Protein AF-A0A5K1FX35-F1 (afdb_monomer)

Mean predicted aligned error: 10.51 Å

Solvent-accessible surface area (backbone atoms only — not comparable to full-atom values): 4772 Å² total; per-residue (Å²): 115,70,66,62,54,54,51,54,52,52,52,52,51,53,50,53,68,62,55,68,74,75,69,78,76,85,85,73,93,70,63,57,69,59,52,52,52,50,56,52,50,54,63,62,43,88,63,69,27,76,67,62,97,82,61,86,54,86,91,64,70,67,37,68,82,64,73,73,75,78,80,123

Foldseek 3Di:
DVVVVVVVVVVVVVVVVVVVVPDPDPDDDDPVVVVVVVVVLVVLVVDAAARDPPRPPVPDGHHCPCPPVPPD

Organism: NCBI:txid210225

Structure (mmCIF, N/CA/C/O backbone):
data_AF-A0A5K1FX35-F1
#
_entry.id   AF-A0A5K1FX35-F1
#
loop_
_atom_site.group_PDB
_atom_site.id
_atom_site.type_symbol
_atom_site.label_atom_id
_atom_site.label_alt_id
_atom_site.label_comp_id
_atom_site.label_asym_id
_atom_site.label_entity_id
_atom_site.label_seq_id
_atom_site.pdbx_PDB_ins_code
_atom_site.Cartn_x
_atom_site.Cartn_y
_atom_site.Cartn_z
_atom_site.occupancy
_atom_site.B_iso_or_equiv
_atom_site.auth_seq_id
_atom_site.auth_comp_id
_atom_site.auth_asym_id
_atom_site.auth_atom_id
_atom_site.pdbx_PDB_model_num
ATOM 1 N N . MET A 1 1 ? 57.441 -0.461 -32.594 1.00 63.50 1 MET A N 1
ATOM 2 C CA . MET A 1 1 ? 56.275 0.458 -32.602 1.00 63.50 1 MET A CA 1
ATOM 3 C C . MET A 1 1 ? 54.973 -0.211 -33.040 1.00 63.50 1 MET A C 1
ATOM 5 O O . MET A 1 1 ? 53.972 -0.013 -32.374 1.00 63.50 1 MET A O 1
ATOM 9 N N . THR A 1 2 ? 54.951 -1.043 -34.085 1.00 81.69 2 THR A N 1
ATOM 10 C CA . THR A 1 2 ? 53.714 -1.666 -34.606 1.00 81.69 2 THR A CA 1
ATOM 11 C C . THR A 1 2 ? 53.072 -2.711 -33.680 1.00 81.69 2 THR A C 1
ATOM 13 O O . THR A 1 2 ? 51.850 -2.768 -33.592 1.00 81.69 2 THR A O 1
ATOM 16 N N . PHE A 1 3 ? 53.865 -3.505 -32.951 1.00 82.69 3 PHE A N 1
ATOM 17 C CA . PHE A 1 3 ? 53.352 -4.508 -32.002 1.00 82.69 3 PHE A CA 1
ATOM 18 C C . PHE A 1 3 ? 52.612 -3.875 -30.813 1.00 82.69 3 PHE A C 1
ATOM 20 O O . PHE A 1 3 ? 51.492 -4.265 -30.505 1.00 82.69 3 PHE A O 1
ATOM 27 N N . ALA A 1 4 ? 53.200 -2.841 -30.201 1.00 83.94 4 ALA A N 1
ATOM 28 C CA . ALA A 1 4 ? 52.594 -2.126 -29.077 1.00 83.94 4 ALA A CA 1
ATOM 29 C C . ALA A 1 4 ? 51.261 -1.465 -29.466 1.00 83.94 4 ALA A C 1
ATOM 31 O O . ALA A 1 4 ? 50.286 -1.564 -28.730 1.00 83.94 4 ALA A O 1
ATOM 32 N N . VAL A 1 5 ? 51.185 -0.864 -30.659 1.00 84.19 5 VAL A N 1
ATOM 33 C CA . VAL A 1 5 ? 49.948 -0.251 -31.172 1.00 84.19 5 VAL A CA 1
ATOM 34 C C . VAL A 1 5 ? 48.853 -1.302 -31.415 1.00 84.19 5 VAL A C 1
ATOM 36 O O . VAL A 1 5 ? 47.688 -1.060 -31.104 1.00 84.19 5 VAL A O 1
ATOM 39 N N . ARG A 1 6 ? 49.206 -2.499 -31.904 1.00 86.00 6 ARG A N 1
ATOM 40 C CA . ARG A 1 6 ? 48.255 -3.614 -32.090 1.00 86.00 6 ARG A CA 1
ATOM 41 C C . ARG A 1 6 ? 47.761 -4.209 -30.767 1.00 86.00 6 ARG A C 1
ATOM 43 O O . ARG A 1 6 ? 46.597 -4.572 -30.660 1.00 86.00 6 ARG A O 1
ATOM 50 N N . LEU A 1 7 ? 48.623 -4.272 -29.754 1.00 88.69 7 LEU A N 1
ATOM 51 C CA . LEU A 1 7 ? 48.251 -4.752 -28.422 1.00 88.69 7 LEU A CA 1
ATOM 52 C C . LEU A 1 7 ? 47.313 -3.768 -27.708 1.00 88.69 7 LEU A C 1
ATOM 54 O O . LEU A 1 7 ? 46.294 -4.176 -27.159 1.00 88.69 7 LEU A O 1
ATOM 58 N N . LEU A 1 8 ? 47.621 -2.470 -27.760 1.00 89.62 8 LEU A N 1
ATOM 59 C C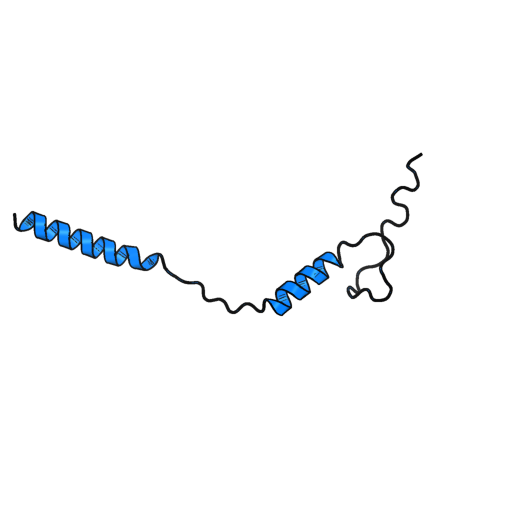A . LEU A 1 8 ? 46.791 -1.431 -27.143 1.00 89.62 8 LEU A CA 1
ATOM 60 C C . LEU A 1 8 ? 45.405 -1.340 -27.790 1.00 89.62 8 LEU A C 1
ATOM 62 O O . LEU A 1 8 ? 44.407 -1.201 -27.089 1.00 89.62 8 LEU A O 1
ATOM 66 N N . THR A 1 9 ? 45.330 -1.473 -29.115 1.00 86.56 9 THR A N 1
ATOM 67 C CA . THR A 1 9 ? 44.044 -1.495 -29.831 1.00 86.56 9 THR A CA 1
ATOM 68 C C . THR A 1 9 ? 43.220 -2.740 -29.500 1.00 86.56 9 THR A C 1
ATOM 70 O O . THR A 1 9 ? 42.022 -2.615 -29.262 1.00 86.56 9 THR A O 1
ATOM 73 N N . ALA A 1 10 ? 43.838 -3.922 -29.388 1.00 90.81 10 ALA A N 1
ATOM 74 C CA . ALA A 1 10 ? 43.141 -5.141 -28.967 1.00 90.81 10 ALA A CA 1
ATOM 75 C C . ALA A 1 10 ? 42.584 -5.043 -27.534 1.00 90.81 10 ALA A C 1
ATOM 77 O O . ALA A 1 10 ? 41.452 -5.452 -27.283 1.00 90.81 10 ALA A O 1
ATOM 78 N N . LEU A 1 11 ? 43.346 -4.453 -26.606 1.00 91.00 11 LEU A N 1
ATOM 79 C CA . LEU A 1 11 ? 42.901 -4.234 -25.226 1.00 91.00 11 LEU A CA 1
ATOM 80 C C . LEU A 1 11 ? 41.766 -3.204 -25.136 1.00 91.00 11 LEU A C 1
ATOM 82 O O . LEU A 1 11 ? 40.821 -3.412 -24.379 1.00 91.00 11 LEU A O 1
ATOM 86 N N . ALA A 1 12 ? 41.813 -2.134 -25.934 1.00 89.69 12 ALA A N 1
ATOM 87 C CA . ALA A 1 12 ? 40.736 -1.146 -25.998 1.00 89.69 12 ALA A CA 1
ATOM 88 C C . ALA A 1 12 ? 39.425 -1.748 -26.539 1.00 89.69 12 ALA A C 1
ATOM 90 O O . ALA A 1 12 ? 38.354 -1.460 -26.011 1.00 89.69 12 ALA A O 1
ATOM 91 N N . LEU A 1 13 ? 39.506 -2.625 -27.547 1.00 88.00 13 LEU A N 1
ATOM 92 C CA . LEU A 1 13 ? 38.342 -3.337 -28.084 1.00 88.00 13 LEU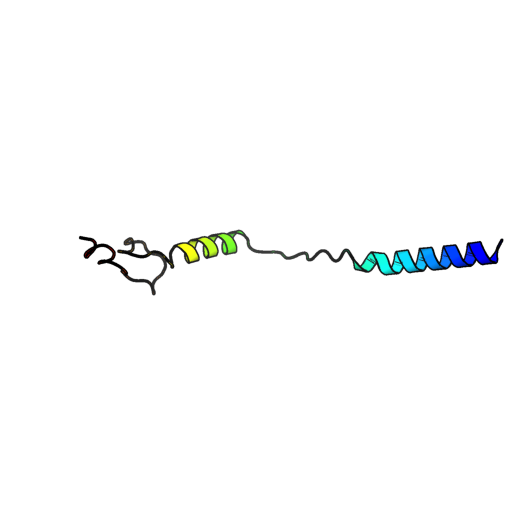 A CA 1
ATOM 93 C C . LEU A 1 13 ? 37.773 -4.349 -27.082 1.00 88.00 13 LEU A C 1
ATOM 95 O O . LEU A 1 13 ? 36.559 -4.429 -26.922 1.00 88.00 13 LEU A O 1
ATOM 99 N N . ALA A 1 14 ? 38.634 -5.079 -26.366 1.00 86.56 14 ALA A N 1
ATOM 100 C CA . ALA A 1 14 ? 38.199 -5.982 -25.302 1.00 86.56 14 ALA A CA 1
ATOM 101 C C . ALA A 1 14 ? 37.509 -5.223 -24.152 1.00 86.56 14 ALA A C 1
ATOM 103 O O . ALA A 1 14 ? 36.484 -5.674 -23.648 1.00 86.56 14 ALA A O 1
ATOM 104 N N . TRP A 1 15 ? 38.027 -4.048 -23.777 1.00 83.44 15 TRP A N 1
ATOM 105 C CA . TRP A 1 15 ? 37.410 -3.179 -22.772 1.00 83.44 15 TRP A CA 1
ATOM 106 C C . TRP A 1 15 ? 36.033 -2.665 -23.210 1.00 83.44 15 TRP A C 1
ATOM 108 O O . TRP A 1 15 ? 35.096 -2.693 -22.416 1.00 83.44 15 TRP A O 1
ATOM 118 N N . LEU A 1 16 ? 35.889 -2.267 -24.479 1.00 79.88 16 LEU A N 1
ATOM 119 C CA . LEU A 1 16 ? 34.610 -1.825 -25.042 1.00 79.88 16 LEU A CA 1
ATOM 120 C C . LEU A 1 16 ? 33.547 -2.936 -24.951 1.00 79.88 16 LEU A C 1
ATOM 122 O O . LEU A 1 16 ? 32.466 -2.709 -24.414 1.00 79.88 16 LEU A O 1
ATOM 126 N N . VAL A 1 17 ? 33.897 -4.159 -25.364 1.00 79.62 17 VAL A N 1
ATOM 127 C CA . VAL A 1 17 ? 32.994 -5.327 -25.335 1.00 79.62 17 VAL A CA 1
ATOM 128 C C . VAL A 1 17 ? 32.582 -5.710 -23.906 1.00 79.62 17 VAL A C 1
ATOM 130 O O . VAL A 1 17 ? 31.442 -6.104 -23.674 1.00 79.62 17 VAL A O 1
ATOM 133 N N . VAL A 1 18 ? 33.482 -5.572 -22.927 1.00 79.81 18 VAL A N 1
ATOM 134 C CA . VAL A 1 18 ? 33.171 -5.834 -21.509 1.00 79.81 18 VAL A CA 1
ATOM 135 C C . VAL A 1 18 ? 32.321 -4.711 -20.893 1.00 79.81 18 VAL A C 1
ATOM 137 O O . VAL A 1 18 ? 31.535 -4.965 -19.979 1.00 79.81 18 VAL A O 1
ATOM 140 N N . SER A 1 19 ? 32.434 -3.476 -21.392 1.00 71.69 19 SER A N 1
ATOM 141 C CA . SER A 1 19 ? 31.720 -2.314 -20.843 1.00 71.69 19 SER A CA 1
ATOM 142 C C . SER A 1 19 ? 30.222 -2.271 -21.178 1.00 71.69 19 SER A C 1
ATOM 144 O O . SER A 1 19 ? 29.442 -1.760 -20.374 1.00 71.69 19 SER A O 1
ATOM 146 N N . ASP A 1 20 ? 29.794 -2.891 -22.283 1.00 62.69 20 ASP A N 1
ATOM 147 C CA . ASP A 1 20 ? 28.386 -2.899 -22.720 1.00 62.69 20 ASP A CA 1
ATOM 148 C C . ASP A 1 20 ? 27.459 -3.722 -21.801 1.00 62.69 20 ASP A C 1
ATOM 150 O O . ASP A 1 20 ? 26.239 -3.565 -21.825 1.00 62.69 20 ASP A O 1
ATOM 154 N N . SER A 1 21 ? 28.023 -4.571 -20.935 1.00 65.38 21 SER A N 1
ATOM 155 C CA . SER A 1 21 ? 27.260 -5.436 -20.019 1.00 65.38 21 SER A CA 1
ATOM 156 C C . SER A 1 21 ? 26.757 -4.727 -18.750 1.00 65.38 21 SER A C 1
ATOM 158 O O . SER A 1 21 ? 26.057 -5.342 -17.949 1.00 65.38 21 SER A O 1
ATOM 160 N N . TRP A 1 22 ? 27.101 -3.450 -18.539 1.00 66.88 22 TRP A N 1
ATOM 161 C CA . TRP A 1 22 ? 26.785 -2.715 -17.302 1.00 66.88 22 TRP A CA 1
ATOM 162 C C . TRP A 1 22 ? 25.518 -1.851 -17.372 1.00 66.88 22 TRP A C 1
ATOM 164 O O . TRP A 1 22 ? 25.131 -1.260 -16.366 1.00 66.88 22 TRP A O 1
ATOM 174 N N . LEU A 1 23 ? 24.851 -1.775 -18.528 1.00 66.88 23 LEU A N 1
ATOM 175 C CA . LEU A 1 23 ? 23.692 -0.898 -18.746 1.00 66.88 23 LEU A CA 1
ATOM 176 C C . LEU A 1 23 ? 22.416 -1.672 -19.099 1.00 66.88 23 LEU A C 1
ATOM 178 O O . LEU A 1 23 ? 21.638 -1.254 -19.955 1.00 66.88 23 LEU A O 1
ATOM 182 N N . THR A 1 24 ? 22.156 -2.797 -18.431 1.00 69.94 24 THR A N 1
ATOM 183 C CA . THR A 1 24 ? 20.823 -3.410 -18.491 1.00 69.94 24 THR A CA 1
ATOM 184 C C . THR A 1 24 ? 19.837 -2.530 -17.725 1.00 69.94 24 THR A C 1
ATOM 186 O O . THR A 1 24 ? 19.778 -2.576 -16.494 1.00 69.94 24 THR A O 1
ATOM 189 N N . SER A 1 25 ? 19.060 -1.714 -18.438 1.00 71.62 25 SER A N 1
ATOM 190 C CA . SER A 1 25 ? 17.913 -1.029 -17.852 1.00 71.62 25 SER A CA 1
ATOM 191 C C . SER A 1 25 ? 16.817 -2.056 -17.567 1.00 71.62 25 SER A C 1
ATOM 193 O O . SER A 1 25 ? 16.281 -2.706 -18.465 1.00 71.62 25 SER A O 1
ATOM 195 N N . VAL A 1 26 ? 16.481 -2.232 -16.290 1.00 72.62 26 VAL A N 1
ATOM 196 C CA . VAL A 1 26 ? 15.298 -3.007 -15.908 1.00 72.62 26 VAL A CA 1
ATOM 197 C C . VAL A 1 26 ? 14.083 -2.125 -16.168 1.00 72.62 26 VAL A C 1
ATOM 199 O O . VAL A 1 26 ? 13.704 -1.304 -15.335 1.00 72.62 26 VAL A O 1
ATOM 202 N N . GLN A 1 27 ? 13.496 -2.264 -17.353 1.00 72.56 27 GLN A N 1
ATOM 203 C CA . GLN A 1 27 ? 12.249 -1.594 -17.699 1.00 72.56 27 GLN A CA 1
ATOM 204 C C . GLN A 1 27 ? 11.089 -2.415 -17.124 1.00 72.56 27 GLN A C 1
ATOM 206 O O . GLN A 1 27 ? 10.682 -3.423 -17.699 1.00 72.56 27 GLN A O 1
ATOM 211 N N . ALA A 1 28 ? 10.585 -2.012 -15.961 1.00 75.81 28 ALA A N 1
ATOM 212 C CA . ALA A 1 28 ? 9.436 -2.643 -15.329 1.00 75.81 28 ALA A CA 1
ATOM 213 C C . ALA A 1 28 ? 8.248 -1.675 -15.315 1.00 75.81 28 ALA A C 1
ATOM 215 O O . ALA A 1 28 ? 8.354 -0.554 -14.819 1.00 75.81 28 ALA A O 1
ATOM 216 N N . ASP A 1 29 ? 7.120 -2.117 -15.8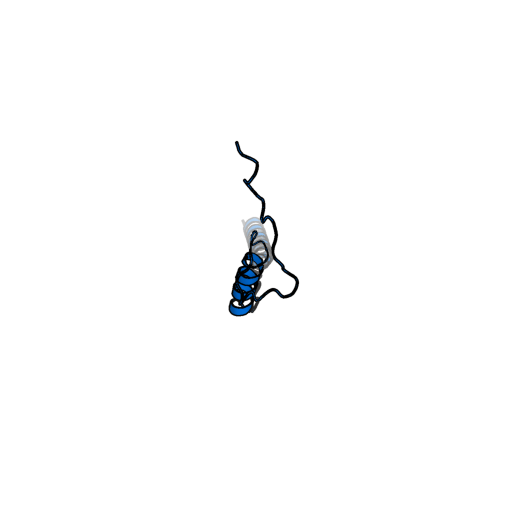68 1.00 86.50 29 ASP A N 1
ATOM 217 C CA . ASP A 1 29 ? 5.863 -1.371 -15.847 1.00 86.50 29 ASP A CA 1
ATOM 218 C C . ASP A 1 29 ? 5.119 -1.669 -14.540 1.00 86.50 29 ASP A C 1
ATOM 220 O O . ASP A 1 29 ? 4.366 -2.640 -14.418 1.00 86.50 29 ASP A O 1
ATOM 224 N N . PHE A 1 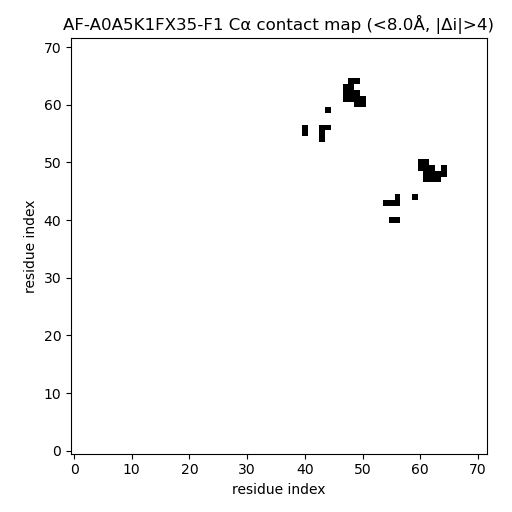30 ? 5.413 -0.881 -13.507 1.00 90.69 30 PHE A N 1
ATOM 225 C CA . PHE A 1 30 ? 4.765 -1.027 -12.211 1.00 90.69 30 PHE A CA 1
ATOM 226 C C . PHE A 1 30 ? 3.508 -0.167 -12.126 1.00 90.69 30 PHE A C 1
ATOM 228 O O . PHE A 1 30 ? 3.528 1.046 -12.337 1.00 90.69 30 PHE A O 1
ATOM 235 N N . ASN A 1 31 ? 2.411 -0.777 -11.679 1.00 95.81 31 ASN A N 1
ATOM 236 C CA . ASN A 1 31 ? 1.200 -0.041 -11.346 1.00 95.81 31 ASN A CA 1
ATOM 237 C C . ASN A 1 31 ? 1.368 0.695 -10.003 1.00 95.81 31 ASN A C 1
ATOM 239 O O . ASN A 1 31 ? 0.935 0.227 -8.947 1.00 95.81 31 ASN A O 1
ATOM 243 N N . TYR A 1 32 ? 1.989 1.874 -10.042 1.00 95.94 32 TYR A N 1
ATOM 244 C CA . TYR A 1 32 ? 2.237 2.686 -8.848 1.00 95.94 32 TYR A CA 1
ATOM 245 C C . TYR A 1 32 ? 0.957 3.157 -8.149 1.00 95.94 32 TYR A C 1
ATOM 247 O O . TYR A 1 32 ? 0.963 3.364 -6.937 1.00 95.94 32 TYR A O 1
ATOM 255 N N . LYS A 1 33 ? -0.158 3.281 -8.879 1.00 97.38 33 LYS A N 1
ATOM 256 C CA . LYS A 1 33 ? -1.463 3.613 -8.291 1.00 97.38 33 LYS A CA 1
ATOM 257 C C . LYS A 1 33 ? -1.934 2.508 -7.346 1.00 97.38 33 LYS A C 1
ATOM 259 O O . LYS A 1 33 ? -2.374 2.797 -6.231 1.00 97.38 33 LYS A O 1
ATOM 264 N N . ASP A 1 34 ? -1.829 1.257 -7.781 1.00 97.50 34 ASP A N 1
ATOM 265 C CA . ASP A 1 34 ? -2.162 0.094 -6.958 1.00 97.50 34 ASP A CA 1
ATOM 266 C C . ASP A 1 34 ? -1.167 -0.065 -5.799 1.00 97.50 34 ASP A C 1
ATOM 268 O O . ASP A 1 34 ? -1.581 -0.225 -4.649 1.00 97.50 34 ASP A O 1
ATOM 272 N N . ALA A 1 35 ? 0.134 0.091 -6.070 1.00 97.56 35 ALA A N 1
ATOM 273 C CA . ALA A 1 35 ? 1.171 0.021 -5.040 1.00 97.56 35 ALA A CA 1
ATOM 274 C C . ALA A 1 35 ? 0.943 1.048 -3.920 1.00 97.56 35 ALA A C 1
ATOM 276 O O . ALA A 1 35 ? 0.928 0.688 -2.744 1.00 97.56 35 ALA A O 1
ATOM 277 N N . LEU A 1 36 ? 0.687 2.311 -4.271 1.00 97.88 36 LEU A N 1
ATOM 278 C CA . LEU A 1 36 ? 0.400 3.364 -3.298 1.00 97.88 36 LEU A CA 1
ATOM 279 C C . LEU A 1 36 ? -0.878 3.065 -2.505 1.00 97.88 36 LEU A C 1
ATOM 281 O O . LEU A 1 36 ? -0.900 3.210 -1.283 1.00 97.88 36 LEU A O 1
ATOM 285 N N . SER A 1 37 ? -1.928 2.603 -3.187 1.00 98.25 37 SER A N 1
ATOM 286 C CA . SER A 1 37 ? -3.196 2.252 -2.541 1.00 98.25 37 SER A CA 1
ATOM 287 C C . SER A 1 37 ? -3.009 1.144 -1.498 1.00 98.25 37 SER A C 1
ATOM 289 O O . SER A 1 37 ? -3.533 1.248 -0.387 1.00 98.25 37 SER A O 1
ATOM 291 N N . LYS A 1 38 ? -2.209 0.117 -1.809 1.00 98.12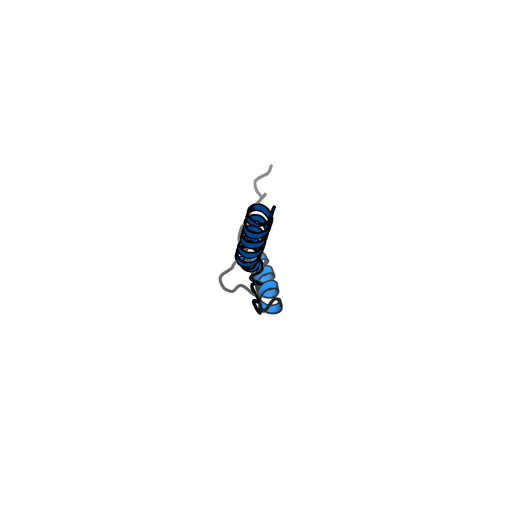 38 LYS A N 1
ATOM 292 C CA . LYS A 1 38 ? -1.870 -0.973 -0.881 1.00 98.12 38 LYS A CA 1
ATOM 293 C C . LYS A 1 38 ? -0.985 -0.513 0.273 1.00 98.12 38 LYS A C 1
ATOM 295 O O . LYS A 1 38 ? -1.222 -0.934 1.402 1.00 98.12 38 LYS A O 1
ATOM 300 N N . SER A 1 39 ? -0.028 0.378 0.024 1.00 98.50 39 SER A N 1
ATOM 301 C CA . SER A 1 39 ? 0.788 0.980 1.086 1.00 98.50 39 SER A CA 1
ATOM 302 C C . SER A 1 39 ? -0.073 1.727 2.107 1.00 98.50 39 SER A C 1
ATOM 304 O O . SER A 1 39 ? 0.161 1.616 3.307 1.00 98.50 39 SER A O 1
ATOM 306 N N . ILE A 1 40 ? -1.119 2.428 1.658 1.00 98.12 40 ILE A N 1
ATOM 307 C CA . ILE A 1 40 ? -2.071 3.092 2.560 1.00 98.12 40 ILE A CA 1
ATOM 308 C C . ILE A 1 40 ? -2.916 2.060 3.320 1.00 98.12 40 ILE A C 1
ATOM 310 O O . ILE A 1 40 ? -3.053 2.170 4.536 1.00 98.12 40 ILE A O 1
ATOM 314 N N . LEU A 1 41 ? -3.436 1.026 2.646 1.00 98.12 41 LEU A N 1
ATOM 315 C CA . LEU A 1 41 ? -4.190 -0.053 3.306 1.00 98.12 41 LEU A CA 1
ATOM 316 C C . LEU A 1 41 ? -3.354 -0.789 4.365 1.00 98.12 41 LEU A C 1
ATOM 318 O O . LEU A 1 41 ? -3.883 -1.180 5.405 1.00 98.12 41 LEU A O 1
ATOM 322 N N . PHE A 1 42 ? -2.048 -0.942 4.139 1.00 98.25 42 PHE A N 1
ATOM 323 C CA . PHE A 1 42 ? -1.129 -1.497 5.129 1.00 98.25 42 PHE A CA 1
ATOM 324 C C . PHE A 1 42 ? -1.078 -0.646 6.404 1.00 98.25 42 PHE A C 1
ATOM 326 O O . PHE A 1 42 ? -1.094 -1.208 7.495 1.00 98.25 42 PHE A O 1
ATOM 333 N N . LEU A 1 43 ? -1.072 0.684 6.283 1.00 97.75 43 LEU A N 1
ATOM 334 C CA . LEU A 1 43 ? -1.121 1.601 7.429 1.00 97.75 43 LEU A CA 1
ATOM 335 C C . LEU A 1 43 ? -2.511 1.680 8.093 1.00 97.75 43 LEU A C 1
ATOM 337 O O . LEU A 1 43 ? -2.613 2.163 9.218 1.00 97.75 43 LEU A O 1
ATOM 341 N N . GLU A 1 44 ? -3.581 1.253 7.408 1.00 97.81 44 GLU A N 1
ATOM 342 C CA . GLU A 1 44 ? -4.945 1.146 7.964 1.00 97.81 44 GLU A CA 1
ATOM 343 C C . GLU A 1 44 ? -5.210 -0.159 8.720 1.00 97.81 44 GLU A C 1
ATOM 345 O O . GLU A 1 44 ? -5.869 -0.140 9.764 1.00 97.81 44 GLU A O 1
ATOM 350 N N . ALA A 1 45 ? -4.593 -1.265 8.282 1.00 97.69 45 ALA A N 1
ATOM 351 C CA . ALA A 1 45 ? -4.130 -2.294 9.217 1.00 97.69 45 ALA A CA 1
ATOM 352 C C . ALA A 1 45 ? -3.147 -1.615 10.204 1.00 97.69 45 ALA A C 1
ATOM 354 O O . ALA A 1 45 ? -3.047 -0.422 10.220 1.00 97.69 45 ALA A O 1
ATOM 355 N N . GLN A 1 46 ? -2.410 -2.228 11.107 1.00 97.38 46 GLN A N 1
ATOM 356 C CA . GLN A 1 46 ? -1.629 -1.503 12.154 1.00 97.38 46 GLN A CA 1
ATOM 357 C C . GLN A 1 46 ? -2.366 -0.524 13.110 1.00 97.38 46 GLN A C 1
ATOM 359 O O . GLN A 1 46 ? -1.942 -0.448 14.258 1.00 97.38 46 GLN A O 1
ATOM 364 N N . ARG A 1 47 ? -3.465 0.163 12.756 1.00 97.38 47 ARG A N 1
ATOM 365 C CA . ARG A 1 47 ? -4.233 1.040 13.661 1.00 97.38 47 ARG A CA 1
ATOM 366 C C . ARG A 1 47 ? -4.658 0.281 14.922 1.00 97.38 47 ARG A C 1
ATOM 368 O O . ARG A 1 47 ? -5.338 -0.741 14.823 1.00 97.38 47 ARG A O 1
ATOM 375 N N . SER A 1 48 ? -4.269 0.782 16.093 1.00 96.50 48 SER A N 1
ATOM 376 C CA . SER A 1 48 ? -4.781 0.318 17.389 1.00 96.50 48 SER A CA 1
ATOM 377 C C . SER A 1 48 ? -5.992 1.154 17.816 1.00 96.50 48 SER A C 1
ATOM 379 O O . SER A 1 48 ? -6.322 2.160 17.186 1.00 96.50 48 SER A O 1
ATOM 381 N N . GLY A 1 49 ? -6.656 0.753 18.892 1.00 96.38 49 GLY A N 1
ATOM 382 C CA . GLY A 1 49 ? -7.836 1.417 19.422 1.00 96.38 49 GLY A CA 1
ATOM 383 C C . GLY A 1 49 ? -9.128 0.960 18.753 1.00 96.38 49 GLY A C 1
ATOM 384 O O . GLY A 1 49 ? -9.229 -0.106 18.136 1.00 96.38 49 GLY A O 1
ATOM 385 N N . ARG A 1 50 ? -10.162 1.790 18.896 1.00 96.94 50 ARG A N 1
ATOM 386 C CA . ARG A 1 50 ? -11.443 1.586 18.223 1.00 96.94 50 ARG A CA 1
ATOM 387 C C . ARG A 1 50 ? -11.309 1.999 16.760 1.00 96.94 50 ARG A C 1
ATOM 389 O O . ARG A 1 50 ? -11.002 3.149 16.465 1.00 96.94 50 ARG A O 1
ATOM 396 N N . LEU A 1 51 ? -11.566 1.063 15.854 1.00 97.12 51 LEU A N 1
ATOM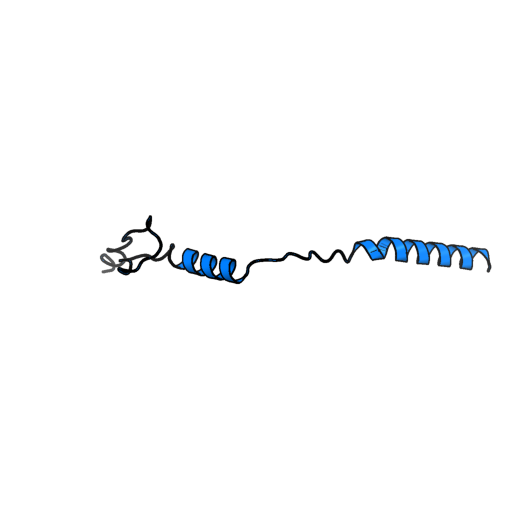 397 C CA . LEU A 1 51 ? -11.519 1.331 14.420 1.00 97.12 51 LEU A CA 1
ATOM 398 C C . LEU A 1 51 ? -12.721 2.183 13.975 1.00 97.12 51 LEU A C 1
ATOM 400 O O . LEU A 1 51 ? -13.800 2.068 14.569 1.00 97.12 51 LEU A O 1
ATOM 404 N N . PRO A 1 52 ? -12.551 3.032 12.946 1.00 95.88 52 PRO A N 1
ATOM 405 C CA . PRO A 1 52 ? -13.645 3.829 12.408 1.00 95.88 52 PRO A CA 1
ATOM 406 C C . PRO A 1 52 ? -14.686 2.937 11.699 1.00 95.88 52 PRO A C 1
ATOM 408 O O . PRO A 1 52 ? -14.356 1.829 11.264 1.00 95.88 52 PRO A O 1
ATOM 411 N N . PRO A 1 53 ? -15.953 3.382 11.595 1.00 94.62 53 PRO A N 1
ATOM 412 C CA . PRO A 1 53 ? -17.052 2.571 11.058 1.00 94.62 53 PRO A CA 1
ATOM 413 C C . PRO A 1 53 ? -16.903 2.231 9.568 1.00 94.62 53 PRO A C 1
ATOM 415 O O . PRO A 1 53 ? -17.495 1.264 9.101 1.00 94.62 53 PRO A O 1
ATOM 418 N N . ASP A 1 54 ? -16.100 2.996 8.833 1.00 94.81 54 ASP A N 1
ATOM 419 C CA . ASP A 1 54 ? -15.761 2.811 7.420 1.00 94.81 54 ASP A CA 1
ATOM 420 C C . ASP A 1 54 ? -14.431 2.057 7.216 1.00 94.81 54 ASP A C 1
ATOM 422 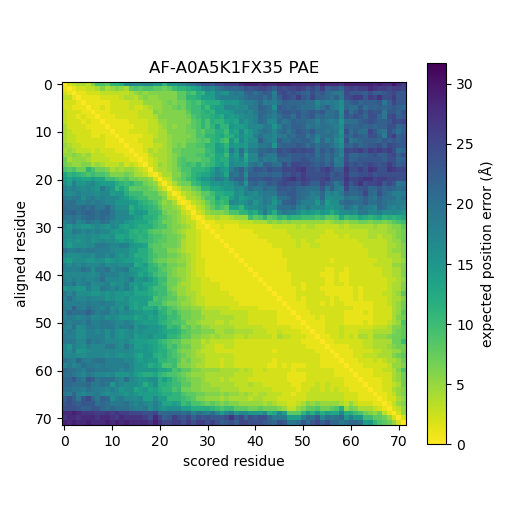O O . ASP A 1 54 ? -13.818 2.134 6.149 1.00 94.81 54 ASP A O 1
ATOM 426 N N . ASN A 1 55 ? -13.959 1.322 8.230 1.00 96.25 55 ASN A N 1
ATOM 427 C CA . ASN A 1 55 ? -12.728 0.543 8.138 1.00 96.25 55 ASN A CA 1
ATOM 428 C C . ASN A 1 55 ? -12.762 -0.436 6.950 1.00 96.25 55 ASN A C 1
ATOM 430 O O . ASN A 1 55 ? -13.574 -1.360 6.893 1.00 96.25 55 ASN A O 1
ATOM 434 N N . ARG A 1 56 ? -11.805 -0.268 6.035 1.00 97.00 56 ARG A N 1
ATOM 435 C CA . ARG A 1 56 ? -11.697 -1.049 4.797 1.00 97.00 56 ARG A CA 1
ATOM 436 C C . ARG A 1 56 ? -11.092 -2.439 4.998 1.00 97.00 56 ARG A C 1
ATOM 438 O O . ARG A 1 56 ? -11.113 -3.242 4.070 1.00 97.00 56 ARG A O 1
ATOM 445 N N . ILE A 1 57 ? -10.530 -2.728 6.176 1.00 97.56 57 ILE A N 1
ATOM 446 C CA . ILE A 1 57 ? -9.817 -3.978 6.463 1.00 97.56 57 ILE A CA 1
ATOM 447 C C . ILE A 1 57 ? -10.720 -4.937 7.267 1.00 97.56 57 ILE A C 1
ATOM 449 O O . ILE A 1 57 ? -10.777 -4.823 8.492 1.00 97.56 57 ILE A O 1
ATOM 453 N N . PRO A 1 58 ? -11.402 -5.912 6.632 1.00 96.00 58 PRO A N 1
ATOM 454 C CA . PRO A 1 58 ? -12.515 -6.650 7.250 1.00 96.00 58 PRO A CA 1
ATOM 455 C C . PRO A 1 58 ? -12.099 -7.603 8.377 1.00 96.00 58 PRO A C 1
ATOM 457 O O . PRO A 1 58 ? -12.907 -7.946 9.231 1.00 96.00 58 PRO A O 1
ATOM 460 N N . TRP A 1 59 ? -10.839 -8.035 8.392 1.00 96.50 59 TRP A N 1
ATOM 461 C CA . TRP A 1 59 ? -10.296 -8.922 9.423 1.00 96.50 59 TRP A CA 1
ATOM 462 C C . TRP A 1 59 ? -9.756 -8.162 10.646 1.00 96.50 59 TRP A C 1
ATOM 464 O O . TRP A 1 59 ? -9.308 -8.785 11.608 1.00 96.50 59 TRP A O 1
ATOM 474 N N . ARG A 1 60 ? -9.774 -6.822 10.631 1.00 98.00 60 ARG A N 1
ATOM 475 C CA . ARG A 1 60 ? -9.360 -5.986 11.765 1.00 98.00 60 ARG A CA 1
ATOM 476 C C . ARG A 1 60 ? -10.565 -5.599 12.617 1.00 98.00 60 ARG A C 1
ATOM 478 O O . ARG A 1 60 ? -11.592 -5.185 12.093 1.00 98.00 60 ARG A O 1
ATOM 485 N N . GLY A 1 61 ? -10.396 -5.674 13.936 1.00 96.44 61 GLY A N 1
ATOM 486 C CA . GLY A 1 61 ? -11.368 -5.213 14.928 1.00 96.44 61 GLY A CA 1
ATOM 487 C C . GLY A 1 61 ? -10.738 -4.278 15.969 1.00 96.44 61 GLY A C 1
ATOM 488 O O . GLY A 1 61 ? -9.532 -4.025 15.905 1.00 96.44 61 GLY A O 1
ATOM 489 N N . PRO A 1 62 ? -11.536 -3.758 16.921 1.00 97.25 62 PRO A N 1
ATOM 490 C CA . PRO A 1 62 ? -11.032 -2.932 18.014 1.00 97.25 62 PRO A CA 1
ATOM 491 C C . PRO A 1 62 ? -9.960 -3.657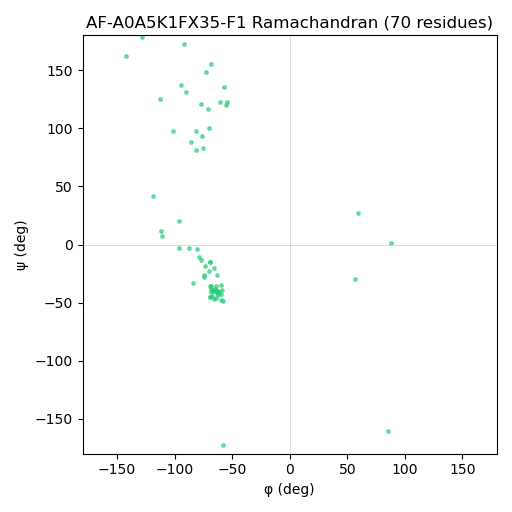 18.839 1.00 97.25 62 PRO A C 1
ATOM 493 O O . PRO A 1 62 ? -10.142 -4.816 19.209 1.00 97.25 62 PRO A O 1
ATOM 496 N N . SER A 1 63 ? -8.867 -2.970 19.163 1.00 97.12 63 SER A N 1
ATOM 497 C CA . SER A 1 63 ? -7.751 -3.504 19.961 1.00 97.12 63 SER A CA 1
ATOM 498 C C . SER A 1 63 ? -7.198 -2.437 20.908 1.00 97.12 63 SER A C 1
ATOM 500 O O . SER A 1 63 ? -7.463 -1.260 20.702 1.00 97.12 63 SER A O 1
ATOM 502 N N . GLY A 1 64 ? -6.444 -2.807 21.951 1.00 94.94 64 GLY A N 1
ATOM 503 C CA . GLY A 1 64 ? -5.738 -1.830 22.806 1.00 94.94 64 GLY A CA 1
ATOM 504 C C . GLY A 1 64 ? -6.636 -0.803 23.515 1.00 94.94 64 GLY A C 1
ATOM 505 O O . GLY A 1 64 ? -6.224 0.315 23.790 1.00 94.94 64 GLY A O 1
ATOM 506 N N . LEU A 1 65 ? -7.905 -1.136 23.782 1.00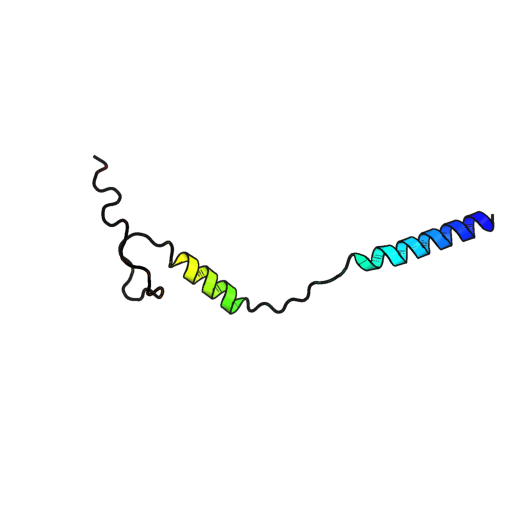 95.81 65 LEU A N 1
ATOM 507 C CA . LEU A 1 65 ? -8.883 -0.167 24.308 1.00 95.81 65 LEU A CA 1
ATOM 508 C C . LEU A 1 65 ? -8.611 0.279 25.752 1.00 95.81 65 LEU A C 1
ATOM 510 O O . LEU A 1 65 ? -9.213 1.244 26.212 1.00 95.81 65 LEU A O 1
ATOM 514 N N . GLN A 1 66 ? -7.760 -0.447 26.471 1.00 94.88 66 GLN A N 1
ATOM 515 C CA . GLN A 1 66 ? -7.408 -0.177 27.867 1.00 94.88 66 GLN A CA 1
ATOM 516 C C . GLN A 1 66 ? -5.957 0.309 28.001 1.00 94.88 66 GLN A C 1
ATOM 518 O O . GLN A 1 66 ? -5.457 0.437 29.121 1.00 94.88 66 GLN A O 1
ATOM 523 N N . ASP A 1 67 ? -5.278 0.569 26.879 1.00 93.81 67 ASP A N 1
ATOM 524 C CA . ASP A 1 67 ? -3.901 1.053 26.869 1.00 93.81 67 ASP A CA 1
ATOM 525 C C . ASP A 1 67 ? -3.841 2.404 27.615 1.00 93.81 67 ASP A C 1
ATOM 527 O O . ASP A 1 67 ? -4.574 3.337 27.290 1.00 93.81 67 ASP A O 1
ATOM 531 N N . GLY A 1 68 ? -3.005 2.495 28.658 1.00 91.81 68 GLY A N 1
ATOM 532 C CA . GLY A 1 68 ? -2.868 3.690 29.510 1.00 91.81 68 GLY A CA 1
ATOM 533 C C . GLY A 1 68 ? -3.825 3.780 30.711 1.00 91.81 68 GLY A C 1
ATOM 534 O O . GLY A 1 68 ? -3.751 4.737 31.472 1.00 91.81 68 GLY A O 1
ATOM 535 N N . ASN A 1 69 ? -4.699 2.795 30.951 1.00 87.94 69 ASN A N 1
ATOM 536 C CA . ASN A 1 69 ? -5.681 2.880 32.048 1.00 87.94 69 ASN A CA 1
ATOM 537 C C . ASN A 1 69 ? -5.098 2.607 33.458 1.00 87.94 69 ASN A C 1
ATOM 539 O O . ASN A 1 69 ? -5.753 2.866 34.459 1.00 87.94 69 ASN A O 1
ATOM 543 N N . HIS A 1 70 ? -3.878 2.066 33.549 1.00 73.62 70 HIS A N 1
ATOM 544 C CA . HIS A 1 70 ? -3.174 1.775 34.812 1.00 73.62 70 HIS A CA 1
ATOM 545 C C . HIS A 1 70 ? -1.943 2.669 35.051 1.00 73.62 70 HIS A C 1
ATOM 547 O O . HIS A 1 70 ? -1.149 2.387 35.942 1.00 73.62 70 HIS A O 1
ATOM 553 N N . SER A 1 71 ? -1.750 3.739 34.272 1.00 66.44 71 SER A N 1
ATOM 554 C CA . SER A 1 71 ? -0.711 4.735 34.565 1.00 66.44 71 SER A CA 1
ATOM 555 C C . SER A 1 71 ? -1.217 5.714 35.624 1.00 66.44 71 SER A C 1
ATOM 557 O O . SER A 1 71 ? -1.713 6.788 35.284 1.00 66.44 71 SER A O 1
ATOM 559 N N . ASN A 1 72 ? -1.132 5.300 36.889 1.00 53.69 72 ASN A N 1
ATOM 560 C CA . ASN A 1 72 ? -1.308 6.141 38.072 1.00 53.69 72 ASN A CA 1
ATOM 561 C C . ASN A 1 72 ? -0.306 5.704 39.144 1.00 53.69 72 ASN A C 1
ATOM 563 O O . ASN A 1 72 ? -0.323 4.499 39.484 1.00 53.69 72 ASN A O 1
#

Sequence (72 aa):
MTFAVRLLTALALAWLVVSDSWLTSVQADFNYKDALSKSILFLEAQRSGRLPPDNRIPWRGPSGLQDGNHSN

Secondary structure (DSSP, 8-state):
-HHHHHHHHHHHHHHHHHHGGG---------HHHHHHHHHHHHHSS--BSPPTT-S-TT---B-TTTTTT--

InterPro domains:
  IPR001701 Glycoside hydrolase family 9 [PF00759] (32-69)
  IPR008928 Six-hairpin glycosidase superfamily [SSF48208] (29-70)
  IPR012341 Six-hairpin glycosidase-like superfamily [G3DSA:1.50.10.10] (26-72)

pLDDT: mean 88.13, std 11.36, range [53.69, 98.5]

Radius of gyration: 30.21 Å; Cα contacts (8 Å, |Δi|>4): 20; chains: 1; bounding box: 73×15×73 Å